Protein AF-A0A941KAA8-F1 (afdb_monomer)

Structure (mmCIF, N/CA/C/O backbone):
data_AF-A0A941KAA8-F1
#
_entry.id   AF-A0A941KAA8-F1
#
loop_
_atom_site.group_PDB
_atom_site.id
_atom_site.type_symbol
_atom_site.label_atom_id
_atom_s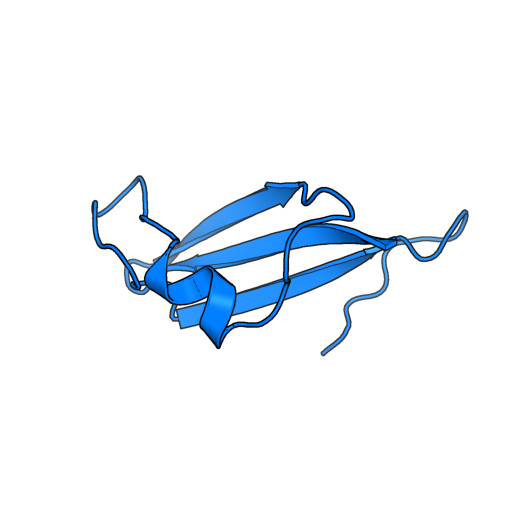ite.label_alt_id
_atom_site.label_comp_id
_atom_site.label_asym_id
_atom_site.label_entity_id
_atom_site.label_seq_id
_atom_site.pdbx_PDB_ins_code
_atom_site.Cartn_x
_atom_site.Cartn_y
_atom_site.Cartn_z
_atom_site.occupancy
_atom_site.B_iso_or_equiv
_atom_site.auth_seq_id
_atom_site.auth_comp_id
_atom_site.auth_asym_id
_atom_site.auth_atom_id
_atom_site.pdbx_PDB_model_num
ATOM 1 N N . MET A 1 1 ? 10.860 -0.416 -11.440 1.00 62.22 1 MET A N 1
ATOM 2 C CA . MET A 1 1 ? 10.430 0.457 -10.315 1.00 62.22 1 MET A CA 1
ATOM 3 C C . MET A 1 1 ? 9.017 0.056 -9.908 1.00 62.22 1 MET A C 1
ATOM 5 O O . MET A 1 1 ? 8.282 -0.393 -10.783 1.00 62.22 1 MET A O 1
ATOM 9 N N . PRO A 1 2 ? 8.620 0.120 -8.626 1.00 62.88 2 PRO A N 1
ATOM 10 C CA . PRO A 1 2 ? 7.263 -0.228 -8.238 1.00 62.88 2 PRO A CA 1
ATOM 11 C C . PRO A 1 2 ? 6.321 0.854 -8.761 1.00 62.88 2 PRO A C 1
ATOM 13 O O . PRO A 1 2 ? 6.498 2.028 -8.461 1.00 62.88 2 PRO A O 1
ATOM 16 N N . ARG A 1 3 ? 5.380 0.465 -9.623 1.00 76.19 3 ARG A N 1
ATOM 17 C CA . ARG A 1 3 ? 4.506 1.410 -10.336 1.00 76.19 3 ARG A CA 1
ATOM 18 C C . ARG A 1 3 ? 3.175 1.598 -9.634 1.00 76.19 3 ARG A C 1
ATOM 20 O O . ARG A 1 3 ? 2.574 2.660 -9.731 1.00 76.19 3 ARG A O 1
ATOM 27 N N . ARG A 1 4 ? 2.708 0.567 -8.932 1.00 85.12 4 ARG A N 1
ATOM 28 C CA . ARG A 1 4 ? 1.374 0.546 -8.339 1.00 85.12 4 ARG A CA 1
ATOM 29 C C . ARG A 1 4 ? 1.382 -0.219 -7.030 1.00 85.12 4 ARG A C 1
ATOM 31 O O . ARG A 1 4 ? 2.089 -1.212 -6.889 1.00 85.12 4 ARG A O 1
ATOM 38 N N . ILE A 1 5 ? 0.564 0.218 -6.089 1.00 87.75 5 ILE A N 1
ATOM 39 C CA . ILE A 1 5 ? 0.237 -0.530 -4.882 1.00 87.75 5 ILE A CA 1
ATOM 40 C C . ILE A 1 5 ? -1.256 -0.790 -4.900 1.00 87.75 5 ILE A C 1
ATOM 42 O O . ILE A 1 5 ? -2.037 0.122 -5.147 1.00 87.75 5 ILE A O 1
ATOM 46 N N . TRP A 1 6 ? -1.641 -2.025 -4.613 1.00 91.25 6 TRP A N 1
ATOM 47 C CA . TRP A 1 6 ? -2.999 -2.357 -4.208 1.00 91.25 6 TRP A CA 1
ATOM 48 C C . TRP A 1 6 ? -3.038 -2.522 -2.696 1.00 91.25 6 TRP A C 1
ATOM 50 O O . TRP A 1 6 ? -2.129 -3.108 -2.107 1.00 91.25 6 TRP A O 1
ATOM 60 N N . VAL A 1 7 ? -4.087 -2.007 -2.069 1.00 91.38 7 VAL A N 1
ATOM 61 C CA . VAL A 1 7 ? -4.320 -2.099 -0.629 1.00 91.38 7 VAL A CA 1
ATOM 62 C C . VAL A 1 7 ? -5.750 -2.526 -0.352 1.00 91.38 7 VAL A C 1
ATOM 64 O O . VAL A 1 7 ? -6.679 -2.134 -1.060 1.00 91.38 7 VAL A O 1
ATOM 67 N N . LYS A 1 8 ? -5.929 -3.276 0.733 1.00 92.69 8 LYS A N 1
ATOM 68 C CA . LYS A 1 8 ? -7.236 -3.682 1.245 1.00 92.69 8 LYS A CA 1
ATOM 69 C C . LYS A 1 8 ? -7.432 -3.176 2.659 1.00 92.69 8 LY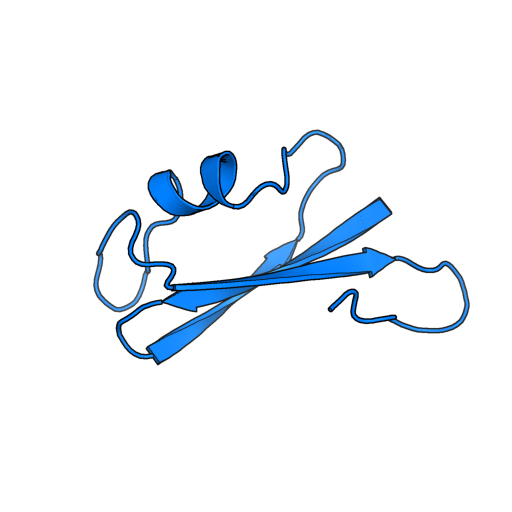S A C 1
ATOM 71 O O . LYS A 1 8 ? -6.603 -3.412 3.531 1.00 92.69 8 LYS A O 1
ATOM 76 N N . CYS A 1 9 ? -8.551 -2.505 2.888 1.00 93.12 9 CYS A N 1
ATOM 77 C CA . CYS A 1 9 ? -8.999 -2.057 4.197 1.00 93.12 9 CYS A CA 1
ATOM 78 C C . CYS A 1 9 ? -9.761 -3.168 4.939 1.00 93.12 9 CYS A C 1
ATOM 80 O O . CYS A 1 9 ? -10.422 -3.996 4.314 1.00 93.12 9 CYS A O 1
ATOM 82 N N . ALA A 1 10 ? -9.756 -3.131 6.274 1.00 89.81 10 ALA A N 1
ATOM 83 C CA . ALA A 1 10 ? -10.541 -4.004 7.147 1.00 89.81 10 ALA A CA 1
ATOM 84 C C . ALA A 1 10 ? -12.049 -3.995 6.825 1.00 89.81 10 ALA A C 1
ATOM 86 O O . ALA A 1 10 ? -12.714 -5.014 6.967 1.00 89.81 10 ALA A O 1
ATOM 87 N N . CYS A 1 11 ? -12.589 -2.877 6.320 1.00 90.00 11 CYS A N 1
ATOM 88 C CA . CYS A 1 11 ? -13.987 -2.794 5.869 1.00 90.00 11 CYS A CA 1
ATOM 89 C C . CYS A 1 11 ? -14.264 -3.506 4.526 1.00 90.00 11 CYS A C 1
ATOM 91 O O . CYS A 1 11 ? -15.358 -3.386 3.975 1.00 90.00 11 CYS A O 1
ATOM 93 N N . GLY A 1 12 ? -13.265 -4.184 3.954 1.00 90.94 12 GLY A N 1
ATOM 94 C CA . GLY A 1 12 ? -13.347 -4.871 2.666 1.00 90.94 12 GLY A CA 1
ATOM 95 C C . GLY A 1 12 ? -13.218 -3.957 1.447 1.00 90.94 12 GLY A C 1
ATOM 96 O O . GLY A 1 12 ? -13.343 -4.434 0.326 1.00 90.94 12 GLY A O 1
ATOM 97 N N . HIS A 1 13 ? -12.982 -2.653 1.630 1.00 92.50 13 HIS A N 1
ATOM 98 C CA . HIS A 1 13 ? -12.692 -1.751 0.516 1.00 92.50 13 HIS A CA 1
ATOM 99 C C . HIS A 1 13 ? -11.276 -1.972 -0.010 1.00 92.50 13 HIS A C 1
ATOM 101 O O . HIS A 1 13 ? -10.323 -2.034 0.767 1.00 92.50 13 HIS A O 1
ATOM 107 N N . GLU A 1 14 ? -11.155 -2.042 -1.326 1.00 93.25 14 GLU A N 1
ATOM 108 C CA . GLU A 1 14 ? -9.908 -2.272 -2.037 1.00 93.25 14 GLU A CA 1
ATOM 109 C C . GLU A 1 14 ? -9.638 -1.080 -2.950 1.00 93.25 14 GLU A C 1
ATOM 111 O O . GLU A 1 14 ? -10.568 -0.515 -3.530 1.00 93.25 14 GLU A O 1
ATOM 116 N N . ALA A 1 15 ? -8.376 -0.674 -3.038 1.00 89.25 15 ALA A N 1
ATOM 117 C CA . ALA A 1 15 ? -7.961 0.446 -3.865 1.00 89.25 15 ALA A CA 1
ATOM 118 C C . ALA A 1 15 ? -6.559 0.210 -4.414 1.00 89.25 15 ALA A C 1
ATOM 120 O O . ALA A 1 15 ? -5.693 -0.323 -3.718 1.00 89.25 15 ALA A O 1
ATOM 121 N N . ASP A 1 16 ? -6.330 0.659 -5.640 1.00 89.31 16 ASP A N 1
ATOM 122 C CA . ASP A 1 16 ? -5.012 0.747 -6.238 1.00 89.31 16 ASP A CA 1
ATOM 123 C C . AS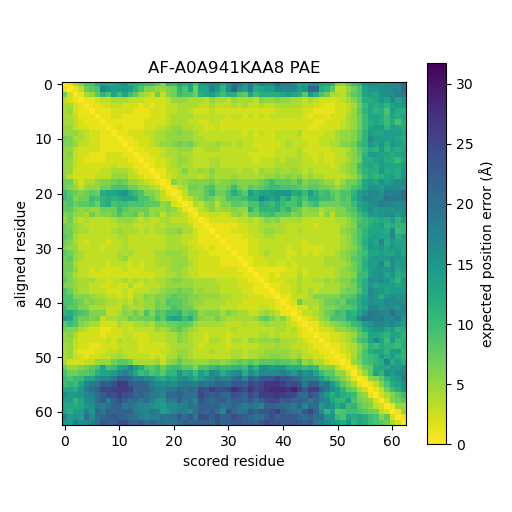P A 1 16 ? -4.594 2.203 -6.455 1.00 89.31 16 ASP A C 1
ATOM 125 O O . ASP A 1 16 ? -5.413 3.076 -6.741 1.00 89.31 16 ASP A O 1
ATOM 129 N N . PHE A 1 17 ? -3.308 2.483 -6.271 1.00 85.19 17 PHE A N 1
ATOM 130 C CA . PHE A 1 17 ? -2.736 3.798 -6.530 1.00 85.19 17 PHE A CA 1
ATOM 131 C C . PHE A 1 17 ? -1.310 3.683 -7.048 1.00 85.19 17 PHE A C 1
ATOM 133 O O . PHE A 1 17 ? -0.576 2.744 -6.728 1.00 85.19 17 PHE A O 1
ATOM 140 N N . GLU A 1 18 ? -0.924 4.650 -7.871 1.00 84.88 18 GLU A N 1
ATOM 141 C CA . GLU A 1 18 ? 0.429 4.741 -8.397 1.00 84.88 18 GLU A CA 1
ATOM 142 C C . GLU A 1 18 ? 1.372 5.335 -7.353 1.00 84.88 18 GLU A C 1
ATOM 144 O O . GLU A 1 18 ? 1.000 6.190 -6.547 1.00 84.88 18 GLU A O 1
ATOM 149 N N . ILE A 1 19 ? 2.602 4.843 -7.357 1.00 79.62 19 ILE A N 1
ATOM 150 C CA . ILE A 1 19 ? 3.658 5.257 -6.434 1.00 79.62 19 ILE A CA 1
ATOM 151 C C . ILE A 1 19 ? 4.778 5.879 -7.245 1.00 79.62 19 ILE A C 1
ATOM 153 O O . ILE A 1 19 ? 5.243 5.298 -8.224 1.00 79.62 19 ILE A O 1
ATOM 157 N N . SER A 1 20 ? 5.214 7.063 -6.821 1.00 72.38 20 SER A N 1
ATOM 158 C CA . SER A 1 20 ? 6.431 7.659 -7.355 1.00 72.38 20 SER A CA 1
ATOM 159 C C . SER A 1 20 ? 7.661 6.988 -6.747 1.00 72.38 20 SER A C 1
ATOM 161 O O . SER A 1 20 ? 7.612 6.410 -5.658 1.00 72.38 20 SER A O 1
ATOM 163 N N . GLU A 1 21 ? 8.788 7.107 -7.444 1.00 67.88 21 GLU A N 1
ATOM 164 C CA . GLU A 1 21 ? 10.068 6.479 -7.092 1.00 67.88 21 GLU A CA 1
ATOM 165 C C . GLU A 1 21 ? 10.588 6.871 -5.695 1.00 67.88 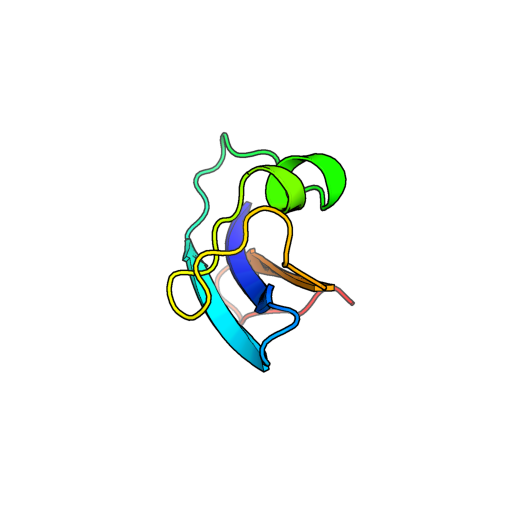21 GLU A C 1
ATOM 167 O O . GLU A 1 21 ? 11.383 6.150 -5.098 1.00 67.88 21 GLU A O 1
ATOM 172 N N . TYR A 1 22 ? 10.104 7.988 -5.145 1.00 64.44 22 TYR A N 1
ATOM 173 C CA . TYR A 1 22 ? 10.517 8.526 -3.849 1.00 64.44 22 TYR A CA 1
ATOM 174 C C . TYR A 1 22 ? 9.706 7.991 -2.657 1.00 64.44 22 TYR A C 1
ATOM 176 O O . TYR A 1 22 ? 10.039 8.277 -1.504 1.00 64.44 22 TYR A O 1
ATOM 184 N N . VAL A 1 23 ? 8.623 7.243 -2.894 1.00 71.38 23 VAL A N 1
ATOM 185 C CA . VAL A 1 23 ? 7.735 6.776 -1.821 1.00 71.38 23 VAL A CA 1
ATOM 186 C C . VAL A 1 23 ? 8.227 5.444 -1.257 1.00 71.38 23 VAL A C 1
ATOM 188 O O . VAL A 1 23 ? 8.3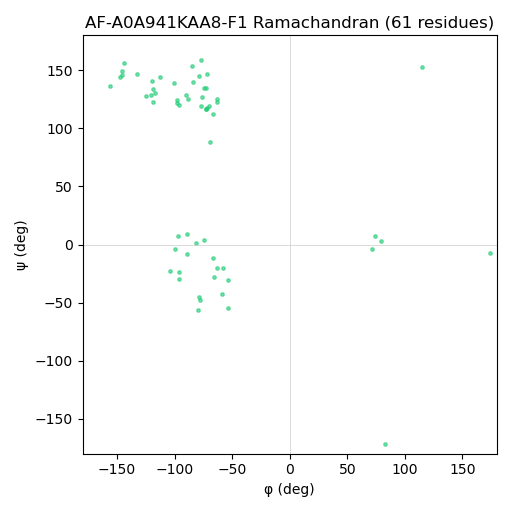55 4.453 -1.972 1.00 71.38 23 VAL A O 1
ATOM 191 N N . LYS A 1 24 ? 8.444 5.387 0.064 1.00 78.19 24 LYS A N 1
ATOM 192 C CA . LYS A 1 24 ? 8.713 4.125 0.771 1.00 78.19 24 LYS A CA 1
ATOM 193 C C . LYS A 1 24 ? 7.501 3.192 0.654 1.00 78.19 24 LYS A C 1
ATOM 195 O O . LYS A 1 24 ? 6.399 3.560 1.053 1.00 78.19 24 LYS A O 1
ATOM 200 N N . THR A 1 25 ? 7.718 1.974 0.161 1.00 81.62 25 THR A N 1
ATOM 201 C CA . THR A 1 25 ? 6.663 0.976 -0.101 1.00 81.62 25 THR A CA 1
ATOM 202 C C . THR A 1 25 ? 6.477 -0.050 1.022 1.00 81.62 25 THR A C 1
ATOM 204 O O . THR A 1 25 ? 5.729 -1.012 0.855 1.00 81.62 25 THR A O 1
ATOM 207 N N . SER A 1 26 ? 7.141 0.122 2.173 1.00 84.25 26 SER A N 1
ATOM 208 C CA . SER A 1 26 ? 7.001 -0.810 3.299 1.00 84.25 26 SER A CA 1
ATOM 209 C C . SER A 1 26 ? 5.632 -0.676 3.971 1.00 84.25 26 SER A C 1
ATOM 211 O O . SER A 1 26 ? 5.056 0.417 4.046 1.00 84.25 26 SER A O 1
ATOM 213 N N . ARG A 1 27 ? 5.110 -1.799 4.485 1.00 84.31 27 ARG A N 1
ATOM 214 C CA . ARG A 1 27 ? 3.821 -1.834 5.193 1.00 84.31 27 ARG A CA 1
ATOM 215 C C . ARG A 1 27 ? 3.837 -0.896 6.401 1.00 84.31 27 ARG A C 1
ATOM 217 O O . ARG A 1 27 ? 2.892 -0.129 6.566 1.00 84.31 27 ARG A O 1
ATOM 224 N N . GLU A 1 28 ? 4.921 -0.875 7.186 1.00 84.56 28 GLU A N 1
ATOM 225 C CA . GLU A 1 28 ? 5.010 -0.012 8.377 1.00 84.56 28 GLU A CA 1
ATOM 226 C C . GLU A 1 28 ? 5.007 1.477 8.019 1.00 84.56 28 GLU A C 1
ATOM 228 O O . GLU A 1 28 ? 4.553 2.314 8.801 1.00 84.56 28 GLU A O 1
ATOM 233 N N . PHE A 1 29 ? 5.494 1.831 6.827 1.00 86.38 29 PHE A N 1
ATOM 234 C CA . PHE A 1 29 ? 5.444 3.205 6.357 1.00 86.38 29 PHE A CA 1
ATOM 235 C C . PHE A 1 29 ? 4.050 3.575 5.837 1.00 86.38 29 PHE A C 1
ATOM 237 O O . PHE A 1 29 ? 3.515 4.623 6.206 1.00 86.38 29 PHE A O 1
ATOM 244 N N . LEU A 1 30 ? 3.448 2.739 4.990 1.00 86.31 30 LEU A N 1
ATOM 245 C CA . LEU A 1 30 ? 2.207 3.089 4.300 1.00 86.31 30 LEU A CA 1
ATOM 246 C C . LEU A 1 30 ? 0.968 2.937 5.178 1.00 86.31 30 LEU A C 1
ATOM 248 O O . LEU A 1 30 ? 0.149 3.852 5.218 1.00 86.31 30 LEU A O 1
ATOM 252 N N . PHE A 1 31 ? 0.831 1.837 5.918 1.00 87.81 31 PHE A N 1
ATOM 253 C CA . PHE A 1 31 ? -0.404 1.508 6.641 1.00 87.81 31 PHE A CA 1
ATOM 254 C C . PHE A 1 31 ? -0.873 2.645 7.557 1.00 87.81 31 PHE A C 1
ATOM 256 O O . PHE A 1 31 ? -1.981 3.133 7.341 1.00 87.81 31 PHE A O 1
ATOM 263 N N . PRO A 1 32 ? -0.055 3.178 8.489 1.00 87.94 32 PRO A N 1
ATOM 264 C CA . PRO A 1 32 ? -0.489 4.258 9.381 1.00 87.94 32 PRO A CA 1
ATOM 265 C C . PRO A 1 32 ? -0.778 5.592 8.666 1.00 87.94 32 PRO A C 1
ATOM 267 O O . PRO A 1 32 ? -1.332 6.515 9.271 1.00 87.94 32 PRO A O 1
ATOM 270 N N . ARG A 1 33 ? -0.394 5.737 7.392 1.00 87.81 33 ARG A N 1
ATOM 271 C CA . ARG A 1 33 ? -0.649 6.931 6.568 1.00 87.81 33 ARG A CA 1
ATOM 272 C C . ARG A 1 33 ? -1.887 6.786 5.689 1.00 87.81 33 ARG A C 1
ATOM 274 O O . ARG A 1 33 ? -2.475 7.797 5.319 1.00 87.81 33 ARG A O 1
ATOM 281 N N . LEU A 1 34 ? -2.298 5.560 5.377 1.00 87.88 34 LEU A N 1
ATOM 282 C CA . LEU A 1 34 ? -3.472 5.305 4.557 1.00 87.88 34 LEU A CA 1
ATOM 283 C C . LEU A 1 34 ? -4.752 5.594 5.340 1.00 87.88 34 LEU A C 1
ATOM 285 O O . LEU A 1 34 ? -4.918 5.175 6.488 1.00 87.88 34 LEU A O 1
ATOM 289 N N . VAL A 1 35 ? -5.669 6.295 4.680 1.00 90.44 35 VAL A N 1
ATOM 290 C CA . VAL A 1 35 ? -7.023 6.560 5.165 1.00 90.44 35 VAL A CA 1
ATOM 291 C C . VAL A 1 35 ? -7.992 5.944 4.173 1.00 90.44 35 VAL A C 1
ATOM 293 O O . VAL A 1 35 ? -7.973 6.267 2.984 1.00 90.44 35 VAL A O 1
ATOM 296 N N . CYS A 1 36 ? -8.844 5.043 4.651 1.00 90.88 36 CYS A N 1
ATOM 297 C CA . CYS A 1 36 ? -9.848 4.433 3.798 1.00 90.88 36 CYS A CA 1
ATOM 298 C C . CYS A 1 36 ? -10.949 5.450 3.476 1.00 90.88 36 CYS A C 1
ATOM 300 O O . CYS A 1 36 ? -11.701 5.839 4.363 1.00 90.88 36 CYS A O 1
ATOM 302 N N . LYS A 1 37 ? -11.124 5.819 2.201 1.00 88.00 37 LYS A N 1
ATOM 303 C CA . LYS A 1 37 ? -12.186 6.755 1.781 1.00 88.00 37 LYS A CA 1
ATOM 304 C C . LYS A 1 37 ? -13.610 6.236 2.023 1.00 88.00 37 LYS A C 1
ATOM 306 O O . LYS A 1 37 ? -14.532 7.035 2.096 1.00 88.00 37 LYS A O 1
ATOM 311 N N . ARG A 1 38 ? -13.790 4.915 2.167 1.00 91.06 38 ARG A N 1
ATOM 312 C CA . ARG A 1 38 ? -15.093 4.293 2.457 1.00 91.06 38 ARG A CA 1
ATOM 313 C C . ARG A 1 38 ? -15.502 4.380 3.933 1.00 91.06 38 ARG A C 1
ATOM 315 O O . ARG A 1 38 ? -16.582 4.872 4.221 1.00 91.06 38 ARG A O 1
ATOM 322 N N . CYS A 1 39 ? -14.677 3.884 4.861 1.00 91.38 39 CYS A N 1
ATOM 323 C CA . CYS A 1 39 ? -14.994 3.871 6.299 1.00 91.38 39 CYS A CA 1
ATOM 324 C C . CYS A 1 39 ? -14.335 5.004 7.107 1.00 91.38 39 CYS A C 1
ATOM 326 O O . CYS A 1 39 ? -14.540 5.085 8.311 1.00 91.38 39 CYS A O 1
ATOM 328 N N . GLY A 1 40 ? -13.498 5.841 6.486 1.00 89.44 40 GLY A N 1
ATOM 329 C CA . GLY A 1 40 ? -12.768 6.9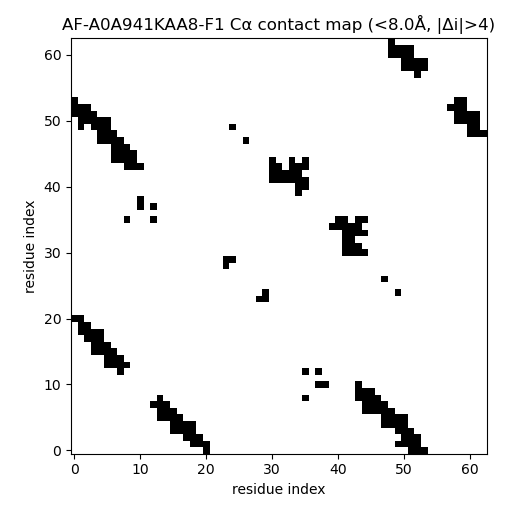36 7.140 1.00 89.44 40 GLY A CA 1
ATOM 330 C C . GLY A 1 40 ? -11.622 6.495 8.057 1.00 89.44 40 GLY A C 1
ATOM 331 O O . GLY A 1 40 ? -10.898 7.336 8.585 1.00 89.44 40 GLY A O 1
ATOM 332 N N . GLN A 1 41 ? -11.423 5.191 8.256 1.00 87.81 41 GLN A N 1
ATOM 333 C CA . GLN A 1 41 ? -10.461 4.686 9.226 1.00 87.81 41 GLN A CA 1
ATOM 334 C C . GLN A 1 41 ? -9.022 4.814 8.703 1.00 87.81 41 GLN A C 1
ATOM 336 O O . GLN A 1 41 ? -8.683 4.359 7.603 1.00 87.81 41 GLN A O 1
ATOM 341 N N . ARG A 1 42 ? -8.169 5.441 9.516 1.00 87.31 42 ARG A N 1
ATOM 342 C CA . ARG A 1 42 ? -6.725 5.557 9.293 1.00 87.31 42 ARG A CA 1
ATOM 343 C C . ARG A 1 42 ? -6.017 4.308 9.808 1.00 87.31 42 ARG A C 1
ATOM 345 O O . ARG A 1 42 ? -6.386 3.799 10.861 1.00 87.31 42 ARG A O 1
ATOM 352 N N . GLY A 1 43 ? -5.013 3.809 9.090 1.00 81.25 43 GLY A N 1
ATOM 353 C CA . GLY A 1 43 ? -4.312 2.593 9.520 1.00 81.25 43 GLY A CA 1
ATOM 354 C C . GLY A 1 43 ? -5.104 1.304 9.314 1.00 81.25 43 GLY A C 1
ATOM 355 O O . GLY A 1 43 ? -4.665 0.252 9.752 1.00 81.25 43 GLY A O 1
ATOM 356 N N . ALA A 1 44 ? -6.261 1.368 8.653 1.00 79.12 44 ALA A N 1
ATOM 357 C CA . ALA A 1 44 ? -7.163 0.229 8.507 1.00 79.12 44 ALA A CA 1
ATOM 358 C C . ALA A 1 44 ? -6.775 -0.738 7.385 1.00 79.12 44 ALA A C 1
ATOM 360 O O . ALA A 1 44 ? -7.508 -1.690 7.127 1.00 79.12 44 ALA A O 1
ATOM 361 N N . ALA A 1 45 ? -5.668 -0.484 6.684 1.00 85.44 45 ALA A N 1
ATOM 362 C CA . ALA A 1 45 ? -5.154 -1.418 5.697 1.00 85.44 45 ALA A CA 1
ATOM 363 C C . ALA A 1 45 ? -4.749 -2.723 6.401 1.00 85.44 45 ALA A C 1
ATOM 365 O O . ALA A 1 45 ? -3.944 -2.707 7.327 1.00 85.44 45 ALA A O 1
ATOM 366 N N . VAL A 1 46 ? -5.336 -3.836 5.973 1.00 90.25 46 VAL A N 1
ATOM 367 C CA . VAL A 1 46 ? -5.046 -5.187 6.4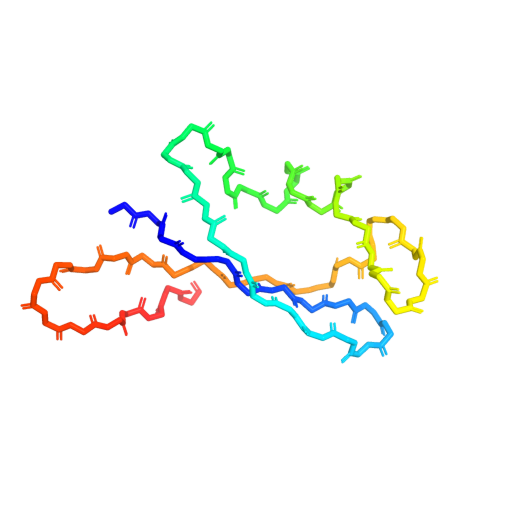78 1.00 90.25 46 VAL A CA 1
ATOM 368 C C . VAL A 1 46 ? -4.190 -5.980 5.503 1.00 90.25 46 VAL A C 1
ATOM 370 O O . VAL A 1 46 ? -3.495 -6.901 5.915 1.00 90.25 46 VAL A O 1
ATOM 373 N N . ASP A 1 47 ? -4.204 -5.606 4.222 1.00 89.75 47 ASP A N 1
ATOM 374 C CA . ASP A 1 47 ? -3.364 -6.231 3.210 1.00 89.75 47 ASP A CA 1
ATOM 375 C C . ASP A 1 47 ? -2.873 -5.217 2.174 1.00 89.75 47 ASP A C 1
ATOM 377 O O . ASP A 1 47 ? -3.465 -4.149 1.979 1.00 89.75 47 ASP A O 1
ATOM 381 N N . MET A 1 48 ? -1.752 -5.548 1.539 1.00 88.75 48 MET A N 1
ATOM 382 C CA . MET A 1 48 ? -1.086 -4.719 0.547 1.00 88.75 48 MET A CA 1
ATOM 383 C C . MET A 1 48 ? -0.222 -5.551 -0.389 1.00 88.75 48 MET A C 1
ATOM 385 O O . MET A 1 48 ? 0.559 -6.391 0.050 1.00 88.75 48 MET A O 1
ATOM 389 N N . ILE A 1 49 ? -0.307 -5.240 -1.679 1.00 87.12 49 ILE A N 1
ATOM 390 C CA . ILE A 1 49 ? 0.496 -5.840 -2.742 1.00 87.12 49 ILE A CA 1
ATOM 391 C C . ILE A 1 49 ? 1.187 -4.711 -3.498 1.00 87.12 49 ILE A C 1
ATOM 393 O O . ILE A 1 49 ? 0.539 -3.768 -3.953 1.00 87.12 49 ILE A O 1
ATOM 397 N N . VAL A 1 50 ? 2.504 -4.816 -3.647 1.00 85.25 50 VAL A N 1
ATOM 398 C CA . VAL A 1 50 ? 3.305 -3.882 -4.442 1.00 85.25 50 VAL A CA 1
ATOM 399 C C . VAL A 1 50 ? 3.538 -4.502 -5.815 1.00 85.25 50 VAL A C 1
ATOM 401 O O . VAL A 1 50 ? 4.046 -5.616 -5.919 1.00 85.25 50 VAL A O 1
ATOM 404 N N . TYR A 1 51 ? 3.162 -3.786 -6.869 1.00 82.56 51 TYR A N 1
ATOM 405 C CA . TYR A 1 51 ? 3.402 -4.187 -8.249 1.00 82.56 51 TYR A CA 1
ATOM 406 C C . TYR A 1 51 ? 4.663 -3.513 -8.765 1.00 82.56 51 TYR A C 1
ATOM 408 O O . TYR A 1 51 ? 4.754 -2.282 -8.843 1.00 82.56 51 TYR A O 1
ATOM 416 N N . TRP A 1 52 ? 5.621 -4.342 -9.155 1.00 77.38 52 TRP A N 1
ATOM 417 C CA . TRP A 1 52 ? 6.858 -3.907 -9.776 1.00 77.38 52 TRP A CA 1
ATOM 418 C C . TRP A 1 52 ? 6.674 -3.869 -11.285 1.00 77.38 52 TRP A C 1
ATOM 420 O O . TRP A 1 52 ? 6.199 -4.832 -11.885 1.00 77.38 52 TRP A O 1
ATOM 430 N N . ASP A 1 53 ? 7.026 -2.740 -11.894 1.00 69.50 53 ASP A N 1
ATOM 431 C CA . ASP A 1 53 ? 7.163 -2.667 -13.339 1.00 69.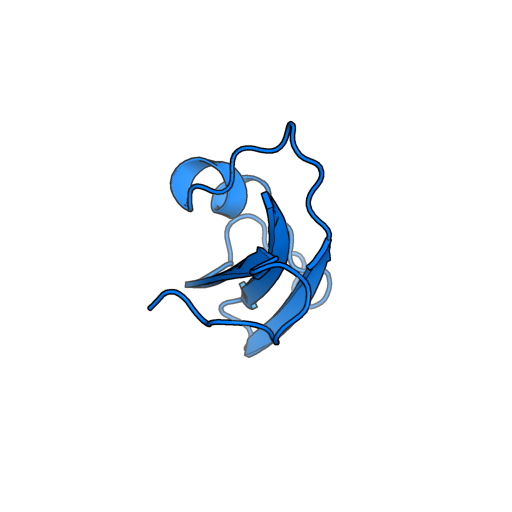50 53 ASP A CA 1
ATOM 432 C C . ASP A 1 53 ? 8.350 -3.541 -13.752 1.00 69.50 53 ASP A C 1
ATOM 434 O O . ASP A 1 53 ? 9.493 -3.249 -13.380 1.00 69.50 53 ASP A O 1
ATOM 438 N N . ALA A 1 54 ? 8.058 -4.638 -14.449 1.00 60.12 54 ALA A N 1
ATOM 439 C CA . ALA A 1 54 ? 9.036 -5.636 -14.869 1.00 60.12 54 ALA A CA 1
ATOM 440 C C . ALA A 1 54 ? 9.661 -5.324 -16.246 1.00 60.12 54 ALA A C 1
ATOM 442 O O . ALA A 1 54 ? 10.381 -6.155 -16.792 1.00 60.12 54 ALA A O 1
ATOM 443 N N . GLY A 1 55 ? 9.417 -4.134 -16.809 1.00 56.06 55 GLY A N 1
ATOM 444 C CA . GLY A 1 55 ? 9.852 -3.788 -18.164 1.00 56.06 55 GLY A CA 1
ATOM 445 C C . GLY A 1 55 ? 8.886 -4.310 -19.241 1.00 56.06 55 GLY A C 1
ATOM 446 O O . GLY A 1 55 ? 7.780 -4.756 -18.917 1.00 56.06 55 GLY A O 1
ATOM 447 N N . PRO A 1 56 ? 9.249 -4.223 -20.538 1.00 44.16 56 PRO A N 1
ATOM 448 C CA . PRO A 1 56 ? 8.369 -4.608 -21.641 1.00 44.16 56 PRO A CA 1
ATOM 449 C C . PRO A 1 56 ? 8.166 -6.134 -21.656 1.00 44.16 56 PRO A C 1
ATOM 451 O O . PRO A 1 56 ? 8.924 -6.862 -22.287 1.00 44.16 56 PRO A O 1
ATOM 454 N N . GLY A 1 57 ? 7.166 -6.626 -20.917 1.00 53.62 57 GLY A N 1
ATOM 455 C CA . GLY A 1 57 ? 6.915 -8.069 -20.794 1.00 53.62 57 GLY A CA 1
ATOM 456 C C . GLY A 1 57 ? 5.835 -8.527 -19.806 1.00 53.62 57 GLY A C 1
ATOM 457 O O . GLY A 1 57 ? 5.483 -9.702 -19.826 1.00 53.62 57 GLY A O 1
ATOM 458 N N . GLY A 1 58 ? 5.255 -7.639 -18.993 1.00 54.03 58 GLY A N 1
ATOM 459 C CA . GLY A 1 58 ? 4.076 -7.959 -18.176 1.00 54.03 58 GLY A CA 1
ATOM 460 C C . GLY A 1 58 ? 4.314 -7.936 -16.666 1.00 54.03 58 GLY A C 1
ATOM 461 O O . GLY A 1 58 ? 5.421 -8.112 -16.172 1.00 54.03 58 GLY A O 1
ATOM 462 N N . TRP A 1 59 ? 3.238 -7.652 -15.935 1.00 55.28 59 TRP A N 1
ATOM 463 C CA . TRP A 1 59 ? 3.233 -7.384 -14.499 1.00 55.28 59 TRP A CA 1
ATOM 464 C C . TRP A 1 59 ? 3.461 -8.658 -13.677 1.00 55.28 59 TRP A C 1
ATOM 466 O O . TRP A 1 59 ? 2.608 -9.546 -13.661 1.00 55.28 59 TRP A O 1
ATOM 476 N N . THR A 1 60 ? 4.559 -8.730 -12.926 1.00 59.72 60 THR A N 1
ATOM 477 C CA . THR A 1 60 ? 4.825 -9.855 -12.016 1.00 59.72 60 THR A CA 1
ATOM 478 C C . THR A 1 60 ? 4.413 -9.484 -10.591 1.00 59.72 60 THR A C 1
ATOM 480 O O . THR A 1 60 ? 4.898 -8.503 -10.024 1.00 59.72 60 THR A O 1
ATOM 483 N N . ARG A 1 61 ? 3.503 -10.263 -9.989 1.00 51.16 61 ARG A N 1
ATOM 484 C CA . ARG A 1 61 ? 3.146 -10.130 -8.566 1.00 51.16 61 ARG A CA 1
ATOM 485 C C . ARG A 1 61 ? 4.301 -10.650 -7.711 1.00 51.16 61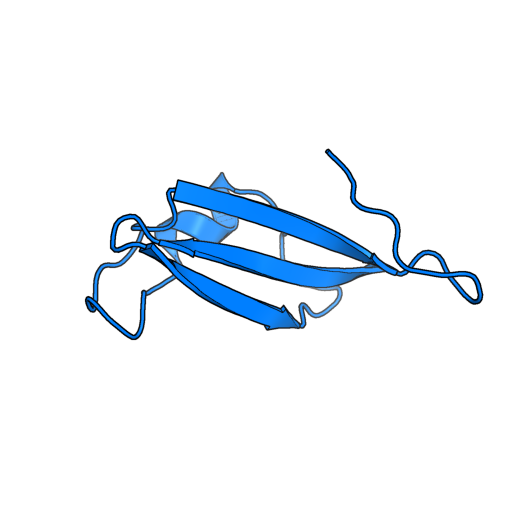 ARG A C 1
ATOM 487 O O . ARG A 1 61 ? 4.602 -11.839 -7.765 1.00 51.16 61 ARG A O 1
ATOM 494 N N . SER A 1 62 ? 4.907 -9.797 -6.890 1.00 58.16 62 SER A N 1
ATOM 495 C CA . SER A 1 62 ? 5.730 -10.270 -5.773 1.00 58.16 62 SER A CA 1
ATOM 496 C C . SER A 1 62 ? 4.797 -10.720 -4.650 1.00 58.16 62 SER A C 1
ATOM 498 O O . SER A 1 62 ? 3.972 -9.923 -4.194 1.00 58.16 62 SER A O 1
ATOM 500 N N . ARG A 1 63 ? 4.888 -12.000 -4.284 1.00 51.41 63 ARG A N 1
ATOM 501 C CA . ARG A 1 63 ? 4.146 -12.614 -3.177 1.00 51.41 63 ARG A CA 1
ATOM 502 C C . ARG A 1 63 ? 4.701 -12.157 -1.833 1.00 51.41 63 ARG A C 1
ATOM 504 O O . ARG A 1 63 ? 5.938 -11.999 -1.753 1.00 51.41 63 ARG A O 1
#

Nearest PDB structures (foldseek):
  8qu6-assembly1_J  TM=6.965E-01  e=6.211E+00  Mycolicibacterium smegmatis MC2 155
  7kif-assembly1_J  TM=6.373E-01  e=8.457E+00  Mycobacterium tuberculosis
  8r3m-assembly1_J  TM=6.332E-01  e=9.569E+00  Mycolicibacterium smegmatis MC2 155
  1ewc-assembly1_A  TM=3.892E-01  e=7.027E+00  Staphylococcus aureus

pLDDT: mean 79.63, std 13.28, range [44.16, 93.25]

Mean predicted aligned error: 7.47 Å

Radius of gyration: 12.13 Å; Cα contacts (8 Å, |Δi|>4): 114; chains: 1; bounding box: 26×21×31 Å

Secondary structure (DSSP, 8-state):
-EEEEEEEETTS-EEEEE--TTS---HHHHGGG-B-TTT--BT-EEEEEEEE--STT-PEEP-

Sequence (63 aa):
MPRRIWVKCACGHEADFEISEYVKTSREFLFPRLVCKRCGQRGAAVDMIVYWDAGPGGWTRSR

Foldseek 3Di:
DFFKKWWAFPVRDIDMDGDDPPDDPDLVRVQQVDADPPPRDGSRTPDMWTWDDPDPPDIDTDD

Solvent-accessible surface area (backbone atoms only — not comparable to full-atom values): 3870 Å² total; per-residue (Å²): 94,56,46,34,34,39,40,28,32,74,89,69,51,71,51,73,46,76,46,60,94,86,58,75,83,47,64,85,62,40,30,73,70,40,61,39,88,84,80,66,42,64,39,37,53,75,46,74,44,60,33,38,52,67,60,102,82,58,81,53,80,63,129